Protein AF-A0A544YCX6-F1 (afdb_monomer)

Solvent-accessible surface area (backbone atoms only — not comparable to full-atom values): 5978 Å² total; per-residue (Å²): 107,77,51,74,42,77,54,68,38,64,63,39,68,61,77,48,66,49,76,77,42,81,38,79,70,28,65,44,77,49,80,47,77,52,74,41,37,65,41,78,39,33,32,39,32,40,30,34,13,72,80,77,76,61,76,41,49,48,36,29,40,34,69,88,70,51,77,40,83,33,80,72,89,56,100,75,63,62,77,35,34,24,36,32,46,32,38,80,42,77,40,58,57,62,78,35,25,32,31,28,30,42,40,36,25,43,71,133

Sequence (108 aa):
MTLVKTNWLNAATSLQVTEPEEVPGATKLGLQVSASGNPSSALVWLQGSIDGVNWHNLLGLDAAGSPKLGFVGTSTGVVVRYVRLELSALTGGTSPAVSASLVATEGV

pLDDT: mean 88.58, std 10.99, range [51.78, 98.06]

Foldseek 3Di:
DKDKFFQQPPFALDWDKGQKDFDAQFQDKDKDKAKPQPWPKKKKFKWFDQPSPDIWGAWMAMNVRDIDGTDDDDPPGDDGGIIMMTTPDTHDGGSMTMTMMMMTDHDD

Structure (mmCIF, N/CA/C/O backbone):
data_AF-A0A544YCX6-F1
#
_entry.id   AF-A0A544YCX6-F1
#
loop_
_atom_site.group_PDB
_atom_site.id
_atom_site.type_symbol
_atom_site.label_atom_id
_atom_site.label_alt_id
_atom_site.label_comp_id
_atom_site.label_asym_id
_atom_site.label_entity_id
_atom_site.label_seq_id
_atom_site.pdbx_PDB_ins_code
_atom_site.Cartn_x
_atom_site.Cartn_y
_atom_site.Cartn_z
_atom_site.occupancy
_atom_site.B_iso_or_equiv
_atom_site.auth_seq_id
_atom_site.auth_comp_id
_atom_site.auth_asym_id
_atom_site.auth_atom_id
_atom_site.pdbx_PDB_model_num
ATOM 1 N N . MET A 1 1 ? 3.984 10.190 -18.555 1.00 77.44 1 MET A N 1
ATOM 2 C CA . MET A 1 1 ? 2.754 9.427 -18.255 1.00 77.44 1 MET A CA 1
ATOM 3 C C . MET A 1 1 ? 2.392 9.589 -16.780 1.00 77.44 1 MET A C 1
ATOM 5 O O . MET A 1 1 ? 3.295 9.636 -15.948 1.00 77.44 1 MET A O 1
ATOM 9 N N . THR A 1 2 ? 1.095 9.672 -16.459 1.00 88.38 2 THR A N 1
ATOM 10 C CA . THR A 1 2 ? 0.577 9.716 -15.081 1.00 88.38 2 THR A CA 1
ATOM 11 C C . THR A 1 2 ? -0.521 8.672 -14.916 1.00 88.38 2 THR A C 1
ATOM 13 O O . THR A 1 2 ? -1.523 8.719 -15.624 1.00 88.38 2 THR A O 1
ATOM 16 N N . LEU A 1 3 ? -0.337 7.753 -13.972 1.00 90.94 3 LEU A N 1
ATOM 17 C CA . LEU A 1 3 ? -1.354 6.817 -13.509 1.00 90.94 3 LEU A CA 1
ATOM 18 C C . LEU A 1 3 ? -1.919 7.316 -12.176 1.00 90.94 3 LEU A C 1
ATOM 20 O O . LEU A 1 3 ? -1.161 7.671 -11.273 1.00 90.94 3 LEU A O 1
ATOM 24 N N . VAL A 1 4 ? -3.244 7.277 -12.029 1.00 94.12 4 VAL A N 1
ATOM 25 C CA . VAL A 1 4 ? -3.933 7.525 -10.758 1.00 94.12 4 VAL A CA 1
ATOM 26 C C . VAL A 1 4 ? -4.876 6.360 -10.470 1.00 94.12 4 VAL A C 1
ATOM 28 O O . VAL A 1 4 ? -5.738 6.043 -11.288 1.00 94.12 4 VAL A O 1
ATOM 31 N N . LYS A 1 5 ? -4.734 5.738 -9.296 1.00 95.44 5 LYS A N 1
ATOM 32 C CA . LYS A 1 5 ? -5.681 4.753 -8.756 1.00 95.44 5 LYS A CA 1
ATOM 33 C C . LYS A 1 5 ? -6.337 5.344 -7.517 1.00 95.44 5 LYS A C 1
ATOM 35 O O . LYS A 1 5 ? -5.726 5.405 -6.452 1.00 95.44 5 LYS A O 1
ATOM 40 N N . THR A 1 6 ? -7.575 5.799 -7.661 1.00 92.81 6 THR A N 1
ATOM 41 C CA . THR A 1 6 ? -8.371 6.322 -6.545 1.00 92.81 6 THR A CA 1
ATOM 42 C C . THR A 1 6 ? -9.124 5.184 -5.864 1.00 92.81 6 THR A C 1
ATOM 44 O O . THR A 1 6 ? -9.712 4.355 -6.552 1.00 92.81 6 THR A O 1
ATOM 47 N N . ASN A 1 7 ? -9.127 5.160 -4.527 1.00 92.75 7 ASN A N 1
ATOM 48 C CA . ASN A 1 7 ? -9.783 4.124 -3.714 1.00 92.75 7 ASN A CA 1
ATOM 49 C C . ASN A 1 7 ? -9.385 2.702 -4.132 1.00 92.75 7 ASN A C 1
ATOM 51 O O . ASN A 1 7 ? -10.232 1.824 -4.281 1.00 92.75 7 ASN A O 1
ATOM 55 N N . TRP A 1 8 ? -8.090 2.482 -4.358 1.00 95.50 8 TRP A N 1
ATOM 56 C CA . TRP A 1 8 ? -7.599 1.168 -4.755 1.00 95.50 8 TRP A CA 1
ATOM 57 C C . TRP A 1 8 ? -7.750 0.152 -3.622 1.00 95.50 8 TRP A C 1
ATOM 59 O O . TRP A 1 8 ? -8.223 -0.959 -3.842 1.00 95.50 8 TRP A O 1
ATOM 69 N N . LEU A 1 9 ? -7.442 0.587 -2.397 1.00 95.94 9 LEU A N 1
ATOM 70 C CA . LEU A 1 9 ? -8.091 0.046 -1.208 1.00 95.94 9 LEU A CA 1
ATOM 71 C C . LEU A 1 9 ? -9.347 0.884 -0.967 1.00 95.94 9 LEU A C 1
ATOM 73 O O . LEU A 1 9 ? -9.251 2.107 -0.832 1.00 95.94 9 LEU A O 1
ATOM 77 N N . ASN A 1 10 ? -10.510 0.238 -0.926 1.00 96.56 10 ASN A N 1
ATOM 78 C CA . ASN A 1 10 ? -11.799 0.902 -0.753 1.00 96.56 10 ASN A CA 1
ATOM 79 C C . ASN A 1 10 ? -12.494 0.379 0.503 1.00 96.56 10 ASN A C 1
ATOM 81 O O . ASN A 1 10 ? -13.077 -0.703 0.470 1.00 96.56 10 ASN A O 1
ATOM 85 N N . ALA A 1 11 ? -12.413 1.140 1.598 1.00 95.75 11 ALA A N 1
ATOM 86 C CA . ALA A 1 11 ? -12.978 0.764 2.894 1.00 95.75 11 ALA A CA 1
ATOM 87 C C . ALA A 1 11 ? -12.600 -0.673 3.314 1.00 95.75 11 ALA A C 1
ATOM 89 O O . ALA A 1 11 ? -13.430 -1.445 3.788 1.00 95.75 11 ALA A O 1
ATOM 90 N N . ALA A 1 12 ? -11.331 -1.034 3.126 1.00 96.81 12 ALA A N 1
ATOM 91 C CA . ALA A 1 12 ? -10.787 -2.337 3.467 1.00 96.81 12 ALA A CA 1
ATOM 92 C C . ALA A 1 12 ? -10.919 -2.605 4.973 1.00 96.81 12 ALA A C 1
ATOM 94 O O . ALA A 1 12 ? -10.342 -1.876 5.779 1.00 96.81 12 ALA A O 1
ATOM 95 N N . THR A 1 13 ? -11.644 -3.664 5.342 1.00 96.94 13 THR A N 1
ATOM 96 C CA . THR A 1 13 ? -11.884 -4.075 6.742 1.00 96.94 13 THR A CA 1
ATOM 97 C C . THR A 1 13 ? -11.033 -5.267 7.182 1.00 96.94 13 THR A C 1
ATOM 99 O O . THR A 1 13 ? -11.143 -5.733 8.314 1.00 96.94 13 THR A O 1
ATOM 102 N N . SER A 1 14 ? -10.200 -5.799 6.291 1.00 96.50 14 SER A N 1
ATOM 103 C CA . SER A 1 14 ? -9.308 -6.927 6.551 1.00 96.50 14 SER A CA 1
ATOM 104 C C . SER A 1 14 ? -8.016 -6.776 5.762 1.00 96.50 14 SER A C 1
ATOM 106 O O . SER A 1 14 ? -8.000 -6.121 4.714 1.00 96.50 14 SER A O 1
ATOM 108 N N . LEU A 1 15 ? -6.955 -7.421 6.256 1.00 97.94 15 LEU A N 1
ATOM 109 C CA . LEU A 1 15 ? -5.663 -7.480 5.576 1.00 97.94 15 LEU A CA 1
ATOM 110 C C . LEU A 1 15 ? -5.848 -7.995 4.151 1.00 97.94 15 LEU A C 1
ATOM 112 O O . LEU A 1 15 ? -6.562 -8.975 3.928 1.00 97.94 15 LEU A O 1
ATOM 116 N N . GLN A 1 16 ? -5.234 -7.308 3.198 1.00 97.62 16 GLN A N 1
ATOM 117 C CA . GLN A 1 16 ? -5.347 -7.641 1.786 1.00 97.62 16 GLN A CA 1
ATOM 118 C C . GLN A 1 16 ? -4.230 -6.990 0.985 1.00 97.62 16 GLN A C 1
ATOM 120 O O . GLN A 1 16 ? -3.614 -6.012 1.416 1.00 97.62 16 GLN A O 1
ATOM 125 N N . VAL A 1 17 ? -4.027 -7.522 -0.211 1.00 98.06 17 VAL A N 1
ATOM 126 C CA . VAL A 1 17 ? -3.119 -6.984 -1.214 1.00 98.06 17 VAL A CA 1
ATOM 127 C C . VAL A 1 17 ? -3.945 -6.713 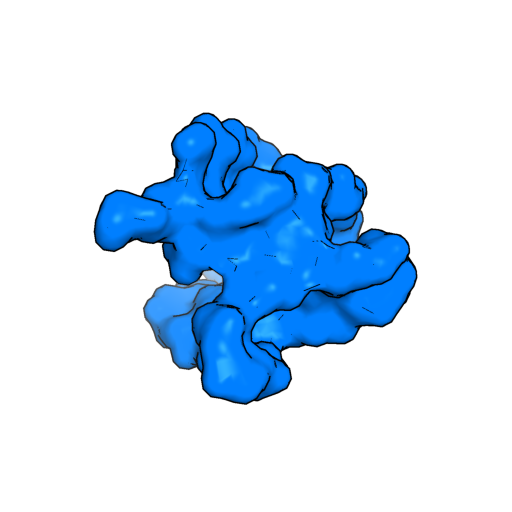-2.462 1.00 98.06 17 VAL A C 1
ATOM 129 O O . VAL A 1 17 ? -4.764 -7.547 -2.845 1.00 98.06 17 VAL A O 1
ATOM 132 N N . THR A 1 18 ? -3.773 -5.546 -3.073 1.00 97.88 18 THR A N 1
ATOM 133 C CA . THR A 1 18 ? -4.434 -5.237 -4.342 1.00 97.88 18 THR A CA 1
ATOM 134 C C . THR A 1 18 ? -3.791 -6.016 -5.484 1.00 97.88 18 THR A C 1
ATOM 136 O O . THR A 1 18 ? -2.613 -6.378 -5.417 1.00 97.88 18 THR A O 1
ATOM 139 N N . GLU A 1 19 ? -4.531 -6.201 -6.575 1.00 96.25 19 GLU A N 1
ATOM 140 C CA . GLU A 1 19 ? -3.934 -6.692 -7.819 1.00 96.25 19 GLU A CA 1
ATOM 141 C C . GLU A 1 19 ? -2.767 -5.788 -8.261 1.00 96.25 19 GLU A C 1
ATOM 143 O O . GLU A 1 19 ? -2.837 -4.575 -8.051 1.00 96.25 19 GLU A O 1
ATOM 148 N N . PRO A 1 20 ? -1.689 -6.344 -8.840 1.00 96.12 20 PRO A N 1
ATOM 149 C CA . PRO A 1 20 ? -0.602 -5.572 -9.435 1.00 96.12 20 PRO A CA 1
ATOM 150 C C . PRO A 1 20 ? -1.065 -4.623 -10.544 1.00 96.12 20 PRO A C 1
ATOM 152 O O . PRO A 1 20 ? -1.890 -4.988 -11.376 1.00 96.12 20 PRO A O 1
ATOM 155 N N . GLU A 1 21 ? -0.451 -3.444 -10.624 1.00 95.56 21 GLU A N 1
ATOM 156 C CA . GLU A 1 21 ? -0.608 -2.517 -11.747 1.00 95.56 21 GLU A CA 1
ATOM 157 C C . GLU A 1 21 ? 0.753 -2.208 -12.376 1.00 95.56 21 GLU A C 1
ATOM 159 O O . GLU A 1 21 ? 1.708 -1.883 -11.665 1.00 95.56 21 GLU A O 1
ATOM 164 N N . GLU A 1 22 ? 0.846 -2.282 -13.706 1.00 93.44 22 GLU A N 1
ATOM 165 C CA . GLU A 1 22 ? 2.050 -1.862 -14.428 1.00 93.44 22 GLU A CA 1
ATOM 166 C C . GLU A 1 22 ? 2.147 -0.327 -14.464 1.00 93.44 22 GLU A C 1
ATOM 168 O O . GLU A 1 22 ? 1.193 0.379 -14.783 1.00 93.44 22 GLU A O 1
ATOM 173 N N . VAL A 1 23 ? 3.327 0.198 -14.148 1.00 90.62 23 VAL A N 1
ATOM 174 C CA . VAL A 1 23 ? 3.654 1.630 -14.124 1.00 90.62 23 VAL A CA 1
ATOM 175 C C . VAL A 1 23 ? 4.951 1.891 -14.894 1.00 90.62 23 VAL A C 1
ATOM 177 O O . VAL A 1 23 ? 5.938 2.359 -14.320 1.00 90.62 23 VAL A O 1
ATOM 180 N N . PRO A 1 24 ? 5.002 1.566 -16.200 1.00 82.50 24 PRO A N 1
ATOM 181 C CA . PRO A 1 24 ? 6.233 1.678 -16.968 1.00 82.50 24 PRO A CA 1
ATOM 182 C C . PRO A 1 24 ? 6.731 3.129 -16.968 1.00 82.50 24 PRO A C 1
ATOM 184 O O . PRO A 1 24 ? 5.976 4.054 -17.249 1.00 82.50 24 PRO A O 1
ATOM 187 N N . GLY A 1 25 ? 8.004 3.328 -16.619 1.00 79.44 25 GLY A N 1
ATOM 188 C CA . GLY A 1 25 ? 8.639 4.650 -16.614 1.00 79.44 25 GLY A CA 1
ATOM 189 C C . GLY A 1 25 ? 8.334 5.528 -15.395 1.00 79.44 25 GLY A C 1
ATOM 190 O O . GLY A 1 25 ? 8.866 6.634 -15.307 1.00 79.44 25 GLY A O 1
ATOM 191 N N . ALA A 1 26 ? 7.530 5.075 -14.428 1.00 85.19 26 ALA A N 1
ATOM 192 C CA . ALA A 1 26 ? 7.276 5.865 -13.226 1.00 85.19 26 ALA A CA 1
ATOM 193 C C . ALA A 1 26 ? 8.559 6.047 -12.397 1.00 85.19 26 ALA A C 1
ATOM 195 O O . ALA A 1 26 ? 9.183 5.078 -11.971 1.00 85.19 26 ALA A O 1
ATOM 196 N N . THR A 1 27 ? 8.928 7.301 -12.124 1.00 83.00 27 THR A N 1
ATOM 197 C CA . THR A 1 27 ? 10.071 7.647 -11.255 1.00 83.00 27 THR A CA 1
ATOM 198 C C . THR A 1 27 ? 9.647 8.395 -9.994 1.00 83.00 27 THR A C 1
ATOM 200 O O . THR A 1 27 ? 10.459 8.617 -9.097 1.00 83.00 27 THR A O 1
ATOM 203 N N . LYS A 1 28 ? 8.365 8.765 -9.896 1.00 85.44 28 LYS A N 1
ATOM 204 C CA . LYS A 1 28 ? 7.751 9.365 -8.710 1.00 85.44 28 LYS A CA 1
ATOM 205 C C . LYS A 1 28 ? 6.485 8.599 -8.358 1.00 85.44 28 LYS A C 1
ATOM 207 O O . LYS A 1 28 ? 5.658 8.321 -9.226 1.00 85.44 28 LYS A O 1
ATOM 212 N N . LEU A 1 29 ? 6.332 8.293 -7.075 1.00 87.81 29 LEU A N 1
ATOM 213 C CA . LEU A 1 29 ? 5.175 7.598 -6.527 1.00 87.81 29 LEU A CA 1
ATOM 214 C C . LEU A 1 29 ? 4.625 8.399 -5.346 1.00 87.81 29 LEU A C 1
ATOM 216 O O . LEU A 1 29 ? 5.388 8.889 -4.515 1.00 87.81 29 LEU A O 1
ATOM 220 N N . GLY A 1 30 ? 3.305 8.525 -5.279 1.00 88.12 30 GLY A N 1
ATOM 221 C CA . GLY A 1 30 ? 2.585 9.141 -4.173 1.00 88.12 30 GLY A CA 1
ATOM 222 C C . GLY A 1 30 ? 1.538 8.184 -3.621 1.00 88.12 30 GLY A C 1
ATOM 223 O O . GLY A 1 30 ? 0.851 7.500 -4.381 1.00 88.12 30 GLY A O 1
ATOM 224 N N . LEU A 1 31 ? 1.417 8.154 -2.296 1.00 91.44 31 LEU A N 1
ATOM 225 C CA . LEU A 1 31 ? 0.453 7.345 -1.560 1.00 91.44 31 LEU A CA 1
ATOM 226 C C . LEU A 1 31 ? -0.353 8.262 -0.642 1.00 91.44 31 LEU A C 1
ATOM 228 O O . LEU A 1 31 ? 0.219 9.038 0.122 1.00 91.44 31 LEU A O 1
ATOM 232 N 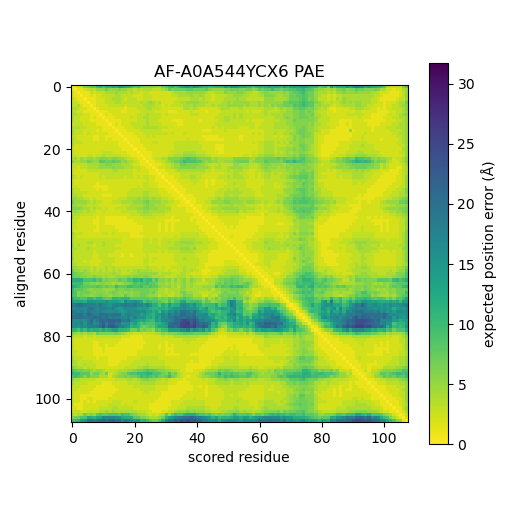N . GLN A 1 32 ? -1.674 8.137 -0.688 1.00 92.38 32 GLN A N 1
ATOM 233 C CA . GLN A 1 32 ? -2.580 8.758 0.270 1.00 92.38 32 GLN A CA 1
ATOM 234 C C . GLN A 1 32 ? -3.388 7.663 0.954 1.00 92.38 32 GLN A C 1
ATOM 236 O O . GLN A 1 32 ? -3.941 6.797 0.279 1.00 92.38 32 GLN A O 1
ATOM 241 N N . VAL A 1 33 ? -3.471 7.716 2.282 1.00 93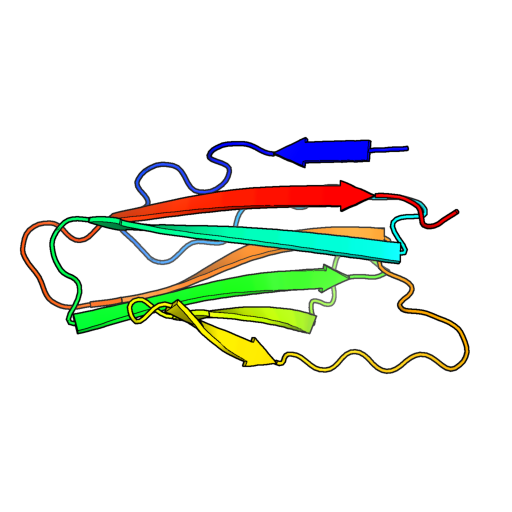.12 33 VAL A N 1
ATOM 242 C CA . VAL A 1 33 ? -4.212 6.743 3.091 1.00 93.12 33 VAL A CA 1
ATOM 243 C C . VAL A 1 33 ? -5.137 7.491 4.037 1.00 93.12 33 VAL A C 1
ATOM 245 O O . VAL A 1 33 ? -4.768 8.525 4.592 1.00 93.12 33 VAL A O 1
ATOM 248 N N . SER A 1 34 ? -6.337 6.962 4.224 1.00 92.31 34 SER A N 1
ATOM 249 C CA . SER A 1 34 ? -7.269 7.376 5.261 1.00 92.31 34 SER A CA 1
ATOM 250 C C . SER A 1 34 ? -7.767 6.155 6.025 1.00 92.31 34 SER A C 1
ATOM 252 O O . SER A 1 34 ? -7.907 5.065 5.470 1.00 92.31 34 SER A O 1
ATOM 254 N N . ALA A 1 35 ? -8.028 6.343 7.315 1.00 93.06 35 ALA A N 1
ATOM 255 C CA . ALA A 1 35 ? -8.594 5.322 8.181 1.00 93.06 35 ALA A CA 1
ATOM 256 C C . ALA A 1 35 ? -9.864 5.855 8.852 1.00 93.06 35 ALA A C 1
ATOM 258 O O . ALA A 1 35 ? -9.945 7.030 9.208 1.00 93.06 35 ALA A O 1
ATOM 259 N N . SER A 1 36 ? -10.849 4.983 9.039 1.00 94.12 36 SER A N 1
ATOM 260 C CA . SER A 1 36 ? -12.091 5.254 9.766 1.00 94.12 36 SER A CA 1
ATOM 261 C C . SER A 1 36 ? -12.339 4.180 10.820 1.00 94.12 36 SER A C 1
ATOM 263 O O . SER A 1 36 ? -11.727 3.116 10.782 1.00 94.12 36 SER A O 1
ATOM 265 N N . GLY A 1 37 ? -13.243 4.445 11.766 1.00 93.69 37 GLY A N 1
ATOM 266 C CA . GLY A 1 37 ? -13.527 3.514 12.865 1.00 93.69 37 GLY A CA 1
ATOM 267 C C . GLY A 1 37 ? -12.463 3.517 13.967 1.00 93.69 37 GLY A C 1
ATOM 268 O O . GLY A 1 37 ? -12.492 2.656 14.835 1.00 93.69 37 GLY A O 1
ATOM 269 N N . ASN A 1 38 ? -11.546 4.493 13.959 1.00 91.56 38 ASN A N 1
ATOM 270 C CA . ASN A 1 38 ? -10.495 4.695 14.965 1.00 91.56 38 ASN A CA 1
ATOM 271 C C . ASN A 1 38 ? -9.651 3.437 15.255 1.00 91.56 38 ASN A C 1
ATOM 273 O O . ASN A 1 38 ? -9.563 3.024 16.417 1.00 91.56 38 ASN A O 1
ATOM 277 N N . PRO A 1 39 ? -9.034 2.808 14.236 1.00 94.00 39 PRO A N 1
ATOM 278 C CA . PRO A 1 39 ? -8.121 1.702 14.482 1.00 94.00 39 PRO A CA 1
ATOM 279 C C . PRO A 1 39 ? -6.978 2.159 15.393 1.00 94.00 39 PRO A C 1
ATOM 281 O O . PRO A 1 39 ? -6.395 3.224 15.193 1.00 94.00 39 PRO A O 1
ATOM 284 N N . SER A 1 40 ? -6.622 1.329 16.371 1.00 91.81 40 SER A N 1
ATOM 285 C CA . SER A 1 40 ? -5.417 1.542 17.180 1.00 91.81 40 SER A CA 1
ATOM 286 C C . SER A 1 40 ? -4.140 1.280 16.380 1.00 91.81 40 SER A C 1
ATOM 288 O O . SER A 1 40 ? -3.074 1.769 16.739 1.00 91.81 40 SER A O 1
ATOM 290 N N . SER A 1 41 ? -4.238 0.489 15.308 1.00 92.44 41 SER A N 1
ATOM 291 C CA . SER A 1 41 ? -3.155 0.261 14.357 1.00 92.44 41 SER A CA 1
ATOM 292 C C . SER A 1 41 ? -3.727 0.063 12.960 1.00 92.44 41 SER A C 1
ATOM 294 O O . SER A 1 41 ? -4.639 -0.740 12.769 1.00 92.44 41 SER A O 1
ATOM 296 N N . ALA A 1 42 ? -3.172 0.772 11.983 1.00 95.12 42 ALA A N 1
ATOM 297 C CA . ALA A 1 42 ? -3.325 0.452 10.573 1.00 95.12 42 ALA A CA 1
ATOM 298 C C . ALA A 1 42 ? -2.001 0.727 9.864 1.00 95.12 42 ALA A C 1
ATOM 300 O O . ALA A 1 42 ? -1.307 1.669 10.244 1.00 95.12 42 ALA A O 1
ATOM 301 N N . LEU A 1 43 ? -1.646 -0.077 8.864 1.00 96.31 43 LEU A N 1
ATOM 302 C CA . LEU A 1 43 ? -0.442 0.131 8.062 1.00 96.31 43 LEU A CA 1
ATOM 303 C C . LEU A 1 43 ? -0.694 -0.286 6.620 1.00 96.31 43 LEU A C 1
ATOM 305 O O . LEU A 1 43 ? -1.005 -1.449 6.358 1.00 96.31 43 LEU A O 1
ATOM 309 N N . VAL A 1 44 ? -0.532 0.666 5.705 1.00 97.00 44 VAL A N 1
ATOM 310 C CA . VAL A 1 44 ? -0.578 0.419 4.263 1.00 97.00 44 VAL A CA 1
ATOM 311 C C . VAL A 1 44 ? 0.813 0.585 3.688 1.00 97.00 44 VAL A C 1
ATOM 313 O O . VAL A 1 44 ? 1.421 1.639 3.862 1.00 97.00 44 VAL A O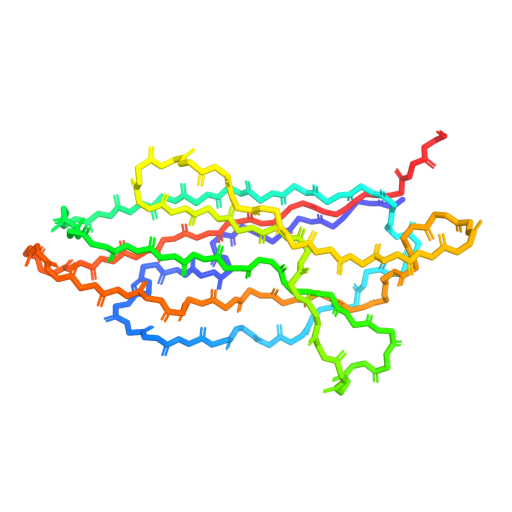 1
ATOM 316 N N . TRP A 1 45 ? 1.285 -0.427 2.970 1.00 95.94 45 TRP A N 1
ATOM 317 C CA . TRP A 1 45 ? 2.505 -0.384 2.179 1.00 95.94 45 TRP A CA 1
ATOM 318 C C . TRP A 1 45 ? 2.185 -0.176 0.706 1.00 95.94 45 TRP A C 1
ATOM 320 O O . TRP A 1 45 ? 1.373 -0.888 0.123 1.00 95.94 45 TRP A O 1
ATOM 330 N N . LEU A 1 46 ? 2.890 0.763 0.089 1.00 94.38 46 LEU A N 1
ATOM 331 C CA . LEU A 1 46 ? 3.144 0.771 -1.338 1.00 94.38 46 LEU A CA 1
ATOM 332 C C . LEU A 1 46 ? 4.317 -0.166 -1.622 1.00 94.38 46 LEU A C 1
ATOM 334 O O . LEU A 1 46 ? 5.442 0.076 -1.171 1.00 94.38 46 LEU A O 1
ATOM 338 N N . GLN A 1 47 ? 4.051 -1.215 -2.390 1.00 94.50 47 GLN A N 1
ATOM 339 C CA . GLN A 1 47 ? 5.054 -2.171 -2.834 1.00 94.50 47 GLN A CA 1
ATOM 340 C C . GLN A 1 47 ? 5.392 -1.977 -4.306 1.00 94.50 47 GLN A C 1
ATOM 342 O O . GLN A 1 47 ? 4.522 -1.653 -5.112 1.00 94.50 47 GLN A O 1
ATOM 347 N N . GLY A 1 48 ? 6.660 -2.203 -4.639 1.00 91.69 48 GLY A N 1
ATOM 348 C CA . GLY A 1 48 ? 7.192 -2.171 -5.993 1.00 91.69 48 GLY A CA 1
ATOM 349 C C . GLY A 1 48 ? 7.792 -3.507 -6.399 1.00 91.69 48 GLY A C 1
ATOM 350 O O . GLY A 1 48 ? 8.312 -4.246 -5.560 1.00 91.69 48 GLY A O 1
ATOM 351 N N . SER A 1 49 ? 7.745 -3.788 -7.696 1.00 91.38 49 SER A N 1
ATOM 352 C CA . SER A 1 49 ? 8.365 -4.953 -8.316 1.00 91.38 49 SER A CA 1
ATOM 353 C C . SER A 1 49 ? 8.893 -4.620 -9.714 1.00 91.38 49 SER A C 1
ATOM 355 O O . SER A 1 49 ? 8.373 -3.737 -10.400 1.00 91.38 49 SER A O 1
ATOM 357 N N . ILE A 1 50 ? 9.940 -5.330 -10.139 1.00 89.44 50 ILE A N 1
ATOM 358 C CA . ILE A 1 50 ? 10.491 -5.265 -11.503 1.00 89.44 50 ILE A CA 1
ATOM 359 C C . ILE A 1 50 ? 9.924 -6.395 -12.374 1.00 89.44 50 ILE A C 1
ATOM 361 O O . ILE A 1 50 ? 9.738 -6.210 -13.576 1.00 89.44 50 ILE A O 1
ATOM 365 N N . ASP A 1 51 ? 9.631 -7.548 -11.772 1.00 91.31 51 ASP A N 1
ATOM 366 C CA . ASP A 1 51 ? 9.236 -8.789 -12.448 1.00 91.31 51 ASP A CA 1
ATOM 367 C C . ASP A 1 51 ? 7.766 -9.182 -12.216 1.00 91.31 51 ASP A C 1
ATOM 369 O O . ASP A 1 51 ? 7.288 -10.143 -12.812 1.00 91.31 51 ASP A O 1
ATOM 373 N N . GLY A 1 52 ? 7.047 -8.451 -11.360 1.00 92.94 52 GLY A N 1
ATOM 374 C CA . GLY A 1 52 ? 5.662 -8.735 -10.978 1.00 92.94 52 GLY A CA 1
ATOM 375 C C . GLY A 1 52 ? 5.518 -9.888 -9.977 1.00 92.94 52 GLY A C 1
ATOM 376 O O . GLY A 1 52 ? 4.398 -10.239 -9.609 1.00 92.94 52 GLY A O 1
ATOM 377 N N . VAL A 1 53 ? 6.628 -10.469 -9.513 1.00 94.06 53 VAL A N 1
ATOM 378 C CA . VAL A 1 53 ? 6.658 -11.665 -8.656 1.00 94.06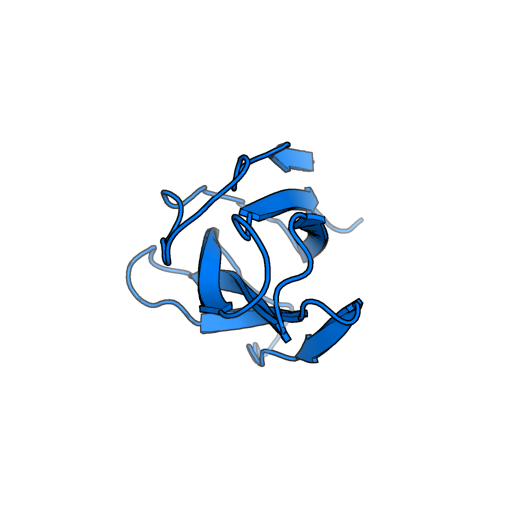 53 VAL A CA 1
ATOM 379 C C . VAL A 1 53 ? 7.334 -11.371 -7.320 1.00 94.06 53 VAL A C 1
ATOM 381 O O . VAL A 1 53 ? 6.807 -11.742 -6.272 1.00 94.06 53 VAL A O 1
ATOM 384 N N . ASN A 1 54 ? 8.472 -10.679 -7.339 1.00 92.38 54 ASN A N 1
ATOM 385 C CA . ASN A 1 54 ? 9.223 -10.283 -6.155 1.00 92.38 54 ASN A CA 1
ATOM 386 C C . ASN A 1 54 ? 8.859 -8.850 -5.762 1.00 92.38 54 ASN A C 1
ATOM 388 O O . ASN A 1 54 ? 9.002 -7.923 -6.561 1.00 92.38 54 ASN A O 1
ATOM 392 N N . TRP A 1 55 ? 8.381 -8.671 -4.531 1.00 93.00 55 TRP A N 1
ATOM 393 C CA . TRP A 1 55 ? 7.791 -7.420 -4.057 1.00 93.00 55 TRP A CA 1
ATOM 394 C C . TRP A 1 55 ? 8.585 -6.832 -2.898 1.00 93.00 55 TRP A C 1
ATOM 396 O O . TRP A 1 55 ? 8.919 -7.528 -1.940 1.00 93.00 55 TRP A O 1
ATOM 406 N N . HIS A 1 56 ? 8.845 -5.529 -2.971 1.00 91.31 56 HIS A N 1
ATOM 407 C CA . HIS A 1 56 ? 9.583 -4.788 -1.955 1.00 91.31 56 HIS A CA 1
ATOM 408 C C . HIS A 1 56 ? 8.783 -3.573 -1.497 1.00 91.31 56 HIS A C 1
ATOM 410 O O . HIS A 1 56 ? 8.172 -2.879 -2.310 1.00 91.31 56 HIS A O 1
ATOM 416 N N . ASN A 1 57 ? 8.813 -3.284 -0.197 1.00 92.06 57 ASN A N 1
ATOM 417 C CA . ASN A 1 57 ? 8.199 -2.076 0.343 1.00 92.06 57 ASN A CA 1
ATOM 418 C C . ASN A 1 57 ? 8.975 -0.846 -0.148 1.00 92.06 57 ASN A C 1
ATOM 420 O O . ASN A 1 57 ? 10.193 -0.779 0.015 1.00 92.06 57 ASN A O 1
ATOM 424 N N . LEU A 1 58 ? 8.262 0.130 -0.712 1.00 89.12 58 LEU A N 1
ATOM 425 C CA . LEU A 1 58 ? 8.809 1.422 -1.144 1.00 89.12 58 LEU A CA 1
ATOM 426 C C . LEU A 1 58 ? 8.497 2.519 -0.121 1.00 89.12 58 LEU A C 1
ATOM 428 O O . LEU A 1 58 ? 9.352 3.313 0.252 1.00 89.12 58 LEU A O 1
ATOM 432 N N . LEU A 1 59 ? 7.253 2.551 0.350 1.00 90.88 59 LEU A N 1
ATOM 433 C CA . LEU A 1 59 ? 6.731 3.536 1.293 1.00 90.88 59 LEU A CA 1
ATOM 434 C C . LEU A 1 59 ? 5.589 2.891 2.071 1.00 90.88 59 LEU A C 1
ATOM 436 O O . LEU A 1 59 ? 4.829 2.115 1.505 1.00 90.88 59 LEU A O 1
ATOM 440 N N . GLY A 1 60 ? 5.436 3.231 3.341 1.00 91.81 60 GLY A N 1
ATOM 441 C CA . GLY A 1 60 ? 4.265 2.893 4.133 1.00 91.81 60 GLY 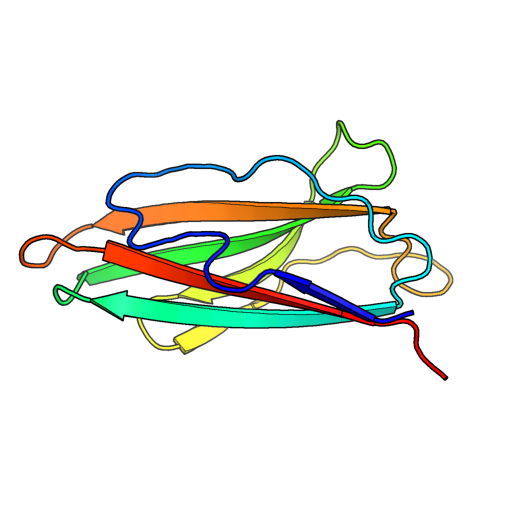A CA 1
ATOM 442 C C . GLY A 1 60 ? 3.698 4.111 4.845 1.00 91.81 60 GLY A C 1
ATOM 443 O O . GLY A 1 60 ? 4.419 5.076 5.100 1.00 91.81 60 GLY A O 1
ATOM 444 N N . LEU A 1 61 ? 2.415 4.062 5.183 1.00 91.88 61 LEU A N 1
ATOM 445 C CA . LEU A 1 61 ? 1.766 5.052 6.038 1.00 91.88 61 LEU A CA 1
ATOM 446 C C . LEU A 1 61 ? 0.966 4.328 7.116 1.00 91.88 61 LEU A C 1
ATOM 448 O O . LEU A 1 61 ? 0.172 3.436 6.803 1.00 91.88 61 LEU A O 1
ATOM 452 N N . ASP A 1 62 ? 1.201 4.690 8.377 1.00 89.44 62 ASP A N 1
ATOM 453 C CA . ASP A 1 62 ? 0.416 4.165 9.491 1.00 89.44 62 ASP A CA 1
ATOM 454 C C . ASP A 1 62 ? -0.827 5.020 9.795 1.00 89.44 62 ASP A C 1
ATOM 456 O O . ASP A 1 62 ? -0.998 6.120 9.266 1.00 89.44 62 ASP A O 1
ATOM 460 N N . ALA A 1 63 ? -1.714 4.510 10.655 1.00 78.12 63 ALA A N 1
ATOM 461 C CA . ALA A 1 63 ? -2.939 5.197 11.080 1.00 78.12 63 ALA A CA 1
ATOM 462 C C . ALA A 1 63 ? -2.697 6.579 11.715 1.00 78.12 63 ALA A C 1
ATOM 464 O O . ALA A 1 63 ? -3.601 7.411 11.715 1.00 78.12 63 ALA A O 1
ATOM 465 N N . ALA A 1 64 ? -1.497 6.834 12.249 1.00 81.06 64 ALA A N 1
ATOM 466 C CA . ALA A 1 64 ? -1.121 8.128 12.815 1.00 81.06 64 ALA A CA 1
ATOM 467 C C . ALA A 1 64 ? -0.592 9.106 11.748 1.00 81.06 64 ALA A C 1
ATOM 469 O O . ALA A 1 64 ? -0.178 10.215 12.082 1.00 81.06 64 ALA A O 1
ATOM 470 N N . GLY A 1 65 ? -0.573 8.702 10.472 1.00 79.00 65 GLY A N 1
ATOM 471 C CA . GLY A 1 65 ? -0.018 9.486 9.373 1.00 79.00 65 GLY A CA 1
ATOM 472 C C . GLY A 1 65 ? 1.509 9.535 9.376 1.00 79.00 65 GLY A C 1
ATOM 473 O O . GLY A 1 65 ? 2.089 10.372 8.686 1.00 79.00 65 GLY A O 1
ATOM 474 N N . SER A 1 66 ? 2.180 8.665 10.139 1.00 86.62 66 SER A N 1
ATOM 475 C CA . SER A 1 66 ? 3.640 8.633 10.179 1.00 86.62 66 SER A CA 1
ATOM 476 C C . SER A 1 66 ? 4.175 7.815 9.000 1.00 86.62 66 SER A C 1
ATOM 478 O O . SER A 1 66 ? 3.834 6.632 8.869 1.00 86.62 66 SER A O 1
ATOM 480 N N . PRO A 1 67 ? 5.031 8.396 8.137 1.00 86.00 67 PRO A N 1
ATOM 481 C CA . PRO A 1 67 ? 5.607 7.660 7.025 1.00 86.00 67 PRO A CA 1
ATOM 482 C C . PRO A 1 67 ? 6.567 6.579 7.532 1.00 86.00 67 PRO A C 1
ATOM 484 O O . PRO A 1 67 ? 7.368 6.798 8.444 1.00 86.00 67 PRO A O 1
ATOM 487 N N . LYS A 1 68 ? 6.510 5.406 6.907 1.00 86.00 68 LYS A N 1
ATOM 488 C CA . LYS A 1 68 ? 7.495 4.331 7.037 1.00 86.00 68 LYS A CA 1
ATOM 489 C C . LYS A 1 68 ? 8.264 4.242 5.729 1.00 86.00 68 LYS A C 1
ATOM 491 O O . LYS A 1 68 ? 7.664 4.120 4.666 1.00 86.00 68 LYS A O 1
ATOM 496 N N . LEU A 1 69 ? 9.587 4.311 5.783 1.00 79.38 69 LEU A N 1
ATOM 497 C CA . LEU A 1 69 ? 10.400 4.197 4.577 1.00 79.38 69 LEU A CA 1
ATOM 498 C C . LEU A 1 69 ? 10.643 2.722 4.270 1.00 79.38 69 LEU A C 1
ATOM 500 O O . LEU A 1 69 ? 11.181 1.989 5.099 1.00 79.38 69 LEU A O 1
ATOM 504 N N . GLY A 1 70 ? 10.227 2.299 3.081 1.00 71.19 70 GLY A N 1
ATOM 505 C CA . GLY A 1 70 ? 10.733 1.087 2.462 1.00 71.19 70 GLY A CA 1
ATOM 506 C C . GLY A 1 70 ? 11.982 1.431 1.652 1.00 71.19 70 GLY A C 1
ATOM 507 O O . GLY A 1 70 ? 12.118 2.555 1.169 1.00 71.19 70 GLY A O 1
ATOM 508 N N . PHE A 1 71 ? 12.937 0.510 1.546 1.00 65.31 71 PHE A N 1
ATOM 509 C CA . PHE A 1 71 ? 14.169 0.767 0.804 1.00 65.31 71 PHE A CA 1
ATOM 510 C C . PHE A 1 71 ? 14.241 -0.118 -0.435 1.00 65.31 71 PHE A C 1
ATOM 512 O O . PHE A 1 71 ? 14.310 -1.341 -0.328 1.00 65.31 71 PHE A O 1
ATOM 519 N N . VAL A 1 72 ? 14.290 0.520 -1.604 1.00 63.34 72 VAL A N 1
ATOM 520 C CA . VAL A 1 72 ? 14.703 -0.103 -2.864 1.00 63.34 72 VAL A CA 1
ATOM 521 C C . VAL A 1 72 ? 15.857 0.721 -3.413 1.00 63.34 72 VAL A C 1
ATOM 523 O O . VAL A 1 72 ? 15.682 1.864 -3.828 1.00 63.34 72 VAL A O 1
ATOM 526 N N . GLY A 1 73 ? 17.057 0.147 -3.347 1.00 55.62 73 GLY A N 1
ATOM 527 C CA . GLY A 1 73 ? 18.264 0.743 -3.899 1.00 55.62 73 GLY A CA 1
ATOM 528 C C . GLY A 1 73 ? 18.469 0.292 -5.339 1.00 55.62 73 GLY A C 1
ATOM 529 O O . GLY A 1 73 ? 18.454 -0.902 -5.628 1.00 55.62 73 GLY A O 1
ATOM 530 N N . THR A 1 74 ? 18.702 1.240 -6.234 1.00 53.25 74 THR A N 1
ATOM 531 C CA . THR A 1 74 ? 19.150 0.991 -7.607 1.00 53.25 74 THR A CA 1
ATOM 532 C C . THR A 1 74 ? 20.324 1.920 -7.911 1.00 53.25 74 THR A C 1
ATOM 534 O O . THR A 1 74 ? 20.445 3.000 -7.331 1.00 53.25 74 THR A O 1
ATOM 537 N N . SER A 1 75 ? 21.222 1.509 -8.808 1.00 51.78 75 SER A N 1
ATOM 538 C CA . SER A 1 75 ? 22.421 2.282 -9.166 1.00 51.78 75 SER A CA 1
ATOM 539 C C . SER A 1 75 ? 22.118 3.572 -9.945 1.00 51.78 75 SER A C 1
ATOM 541 O O . SER A 1 75 ? 22.950 4.475 -9.955 1.00 51.78 75 SER A O 1
ATOM 543 N N . THR A 1 76 ? 20.930 3.687 -10.551 1.00 55.31 76 THR A N 1
ATOM 544 C CA . THR A 1 76 ? 20.436 4.878 -11.265 1.00 55.31 76 THR A CA 1
ATOM 545 C C . THR A 1 76 ? 18.903 4.917 -11.250 1.00 55.31 76 THR A C 1
ATOM 547 O O . THR A 1 76 ? 18.272 4.377 -12.154 1.00 55.31 76 THR A O 1
ATOM 550 N N . GLY A 1 77 ? 18.303 5.554 -10.237 1.00 57.69 77 GLY A N 1
ATOM 551 C CA . GLY A 1 77 ? 16.850 5.785 -10.139 1.00 57.69 77 GLY A CA 1
ATOM 552 C C . GLY A 1 77 ? 16.019 4.519 -9.893 1.00 57.69 77 GLY A C 1
ATOM 553 O O . GLY A 1 77 ? 16.328 3.446 -10.404 1.00 57.69 77 GLY A O 1
ATOM 554 N N . VAL A 1 78 ? 14.977 4.604 -9.064 1.00 60.97 78 VAL A N 1
ATOM 555 C CA . VAL A 1 78 ? 14.140 3.443 -8.714 1.00 60.97 78 VAL A CA 1
ATOM 556 C C . VAL A 1 78 ? 13.497 2.879 -9.987 1.00 60.97 78 VAL A C 1
ATOM 558 O O . VAL A 1 78 ? 12.601 3.495 -10.555 1.00 60.97 78 VAL A O 1
ATOM 561 N N . VAL A 1 79 ? 13.965 1.715 -10.445 1.00 71.31 79 VAL A N 1
ATOM 562 C CA . VAL A 1 79 ? 13.322 0.972 -11.531 1.00 71.31 79 VAL A CA 1
ATOM 563 C C . VAL A 1 79 ? 12.209 0.157 -10.891 1.00 71.31 79 VAL A C 1
ATOM 565 O O . VAL A 1 79 ? 12.458 -0.888 -10.298 1.00 71.31 79 VAL A O 1
ATOM 568 N N . VAL A 1 80 ? 10.984 0.665 -10.964 1.00 83.75 80 VAL A N 1
ATOM 569 C CA . VAL A 1 80 ? 9.771 -0.061 -10.580 1.00 83.75 80 VAL A CA 1
ATOM 570 C C . VAL A 1 80 ? 8.918 -0.195 -11.826 1.00 83.75 80 VAL A C 1
ATOM 572 O O . VAL A 1 80 ? 8.659 0.787 -12.517 1.00 83.75 80 VAL A O 1
ATOM 575 N N . ARG A 1 81 ? 8.513 -1.428 -12.129 1.00 89.00 81 ARG A N 1
ATOM 576 C CA . ARG A 1 81 ? 7.656 -1.735 -13.274 1.00 89.00 81 ARG A CA 1
ATOM 577 C C . ARG A 1 81 ? 6.227 -2.019 -12.852 1.00 89.00 81 ARG A C 1
ATOM 579 O O . ARG A 1 81 ? 5.309 -1.669 -13.579 1.00 89.00 81 ARG A O 1
ATOM 586 N N . TYR A 1 82 ? 6.050 -2.603 -11.675 1.00 92.62 82 TYR A N 1
ATOM 587 C CA . TYR A 1 82 ? 4.751 -2.921 -11.109 1.00 92.62 82 TYR A CA 1
ATOM 588 C C . TYR A 1 82 ? 4.634 -2.347 -9.709 1.00 92.62 82 TYR A C 1
ATOM 590 O O . TYR A 1 82 ? 5.595 -2.370 -8.939 1.00 92.62 82 TYR A O 1
ATOM 598 N N . VAL A 1 83 ? 3.441 -1.887 -9.361 1.00 94.50 83 VAL A N 1
ATOM 599 C CA . VAL A 1 83 ? 3.088 -1.468 -8.005 1.00 94.50 83 VAL A CA 1
ATOM 600 C C . VAL A 1 83 ? 1.863 -2.217 -7.513 1.00 94.50 83 VAL A C 1
ATOM 602 O O . VAL A 1 83 ? 1.042 -2.673 -8.303 1.00 94.50 83 VAL A O 1
ATOM 605 N N . ARG A 1 84 ? 1.732 -2.319 -6.193 1.00 96.50 84 ARG A N 1
ATOM 606 C CA . ARG A 1 84 ? 0.506 -2.747 -5.512 1.00 96.50 84 ARG A CA 1
ATOM 607 C C . ARG A 1 84 ? 0.436 -2.118 -4.127 1.00 96.50 84 ARG A C 1
ATOM 609 O O . ARG A 1 84 ? 1.448 -1.623 -3.620 1.00 96.50 84 ARG A O 1
ATOM 616 N N . LEU A 1 85 ? -0.739 -2.154 -3.511 1.00 97.00 85 LEU A N 1
ATOM 617 C CA . LEU A 1 85 ? -0.919 -1.778 -2.113 1.00 97.00 85 LEU A CA 1
ATOM 618 C C . LEU A 1 85 ? -1.132 -3.022 -1.255 1.00 97.00 85 LEU A C 1
ATOM 620 O O .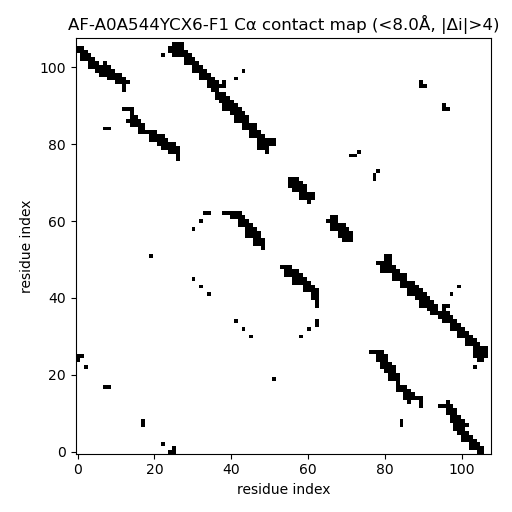 LEU A 1 85 ? -1.859 -3.932 -1.643 1.00 97.00 85 LEU A O 1
ATOM 624 N N . GLU A 1 86 ? -0.537 -3.031 -0.070 1.00 97.56 86 GLU A N 1
ATOM 625 C CA . GLU A 1 86 ? -0.772 -4.036 0.962 1.00 97.56 86 GLU A CA 1
ATOM 626 C C . GLU A 1 86 ? -1.275 -3.348 2.231 1.00 97.56 86 GLU A C 1
ATOM 628 O O . GLU A 1 86 ? -0.591 -2.494 2.789 1.00 97.56 86 GLU A O 1
ATOM 633 N N . LEU A 1 87 ? -2.447 -3.748 2.720 1.00 97.56 87 LEU A N 1
ATOM 634 C CA . LEU A 1 87 ? -2.878 -3.466 4.085 1.00 97.56 87 LEU A CA 1
ATOM 635 C C . LEU A 1 87 ? -2.341 -4.580 4.991 1.00 97.56 87 LEU A C 1
ATOM 637 O O . LEU A 1 87 ? -2.907 -5.672 5.021 1.00 97.56 87 LEU A O 1
ATOM 641 N N . SER A 1 88 ? -1.255 -4.306 5.717 1.00 96.94 88 SER A N 1
ATOM 642 C CA . SER A 1 88 ? -0.524 -5.314 6.504 1.00 96.94 88 SER A CA 1
ATOM 643 C C . SER A 1 88 ? -0.888 -5.315 7.990 1.00 96.94 88 SER A C 1
ATOM 645 O O . SER A 1 88 ? -0.581 -6.262 8.710 1.00 96.94 88 SER A O 1
ATOM 647 N N . ALA A 1 89 ? -1.525 -4.249 8.475 1.00 96.12 89 ALA A N 1
ATOM 648 C CA . ALA A 1 89 ? -2.064 -4.179 9.827 1.00 96.12 89 ALA A CA 1
ATOM 649 C C . ALA A 1 89 ? -3.400 -3.437 9.817 1.00 96.12 89 ALA A C 1
ATOM 651 O O . ALA A 1 89 ? -3.523 -2.406 9.157 1.00 96.12 89 ALA A O 1
ATOM 652 N N . LEU A 1 90 ? -4.372 -3.952 10.570 1.00 96.25 90 LEU A N 1
ATOM 653 C CA . LEU A 1 90 ? -5.625 -3.274 10.888 1.00 96.25 90 LEU A CA 1
ATOM 654 C C . LEU A 1 90 ? -6.196 -3.864 12.182 1.00 96.25 90 LEU A C 1
ATOM 656 O O . LEU A 1 90 ? -6.674 -4.996 12.184 1.00 96.25 90 LEU A O 1
ATOM 660 N N . THR A 1 91 ? -6.114 -3.133 13.292 1.00 95.44 91 THR A N 1
ATOM 661 C CA . THR A 1 91 ? -6.613 -3.596 14.595 1.00 95.44 91 THR A CA 1
ATOM 662 C C . THR A 1 91 ? -7.204 -2.466 15.432 1.00 95.44 91 THR A C 1
ATOM 664 O O . THR A 1 91 ? -6.863 -1.292 15.265 1.00 95.44 91 THR A O 1
ATOM 667 N N . GLY A 1 92 ? -8.067 -2.851 16.377 1.00 93.69 92 GLY A N 1
ATOM 668 C CA . GLY A 1 92 ? -8.747 -1.944 17.301 1.00 93.69 92 GLY A CA 1
ATOM 669 C C . GLY A 1 92 ? -9.838 -1.102 16.642 1.00 93.69 92 GLY A C 1
ATOM 670 O O . GLY A 1 92 ? -10.093 -1.211 15.446 1.00 93.69 92 GLY A O 1
ATOM 671 N N . GLY A 1 93 ? -10.478 -0.255 17.446 1.00 91.69 93 GLY A N 1
ATOM 672 C CA . GLY A 1 93 ? -11.549 0.621 16.979 1.00 91.69 93 GLY A CA 1
ATOM 673 C C . GLY A 1 93 ? -12.911 -0.063 16.822 1.00 91.69 93 GLY A C 1
ATOM 674 O O . GLY A 1 93 ? -13.088 -1.244 17.124 1.00 91.69 93 GLY A O 1
ATOM 675 N N . THR A 1 94 ? -13.895 0.705 16.359 1.00 93.12 94 THR A N 1
ATOM 676 C CA . THR A 1 94 ? -15.251 0.246 16.043 1.00 93.12 94 THR A CA 1
ATOM 677 C C . THR A 1 94 ? -15.419 0.179 14.531 1.00 93.12 94 THR A C 1
ATOM 679 O O . THR A 1 94 ? -15.531 1.204 13.865 1.00 93.12 94 THR A O 1
ATOM 682 N N . SER A 1 95 ? -15.461 -1.040 13.986 1.00 94.50 95 SER A N 1
ATOM 683 C CA . SER A 1 95 ? -15.513 -1.290 12.534 1.00 94.50 95 S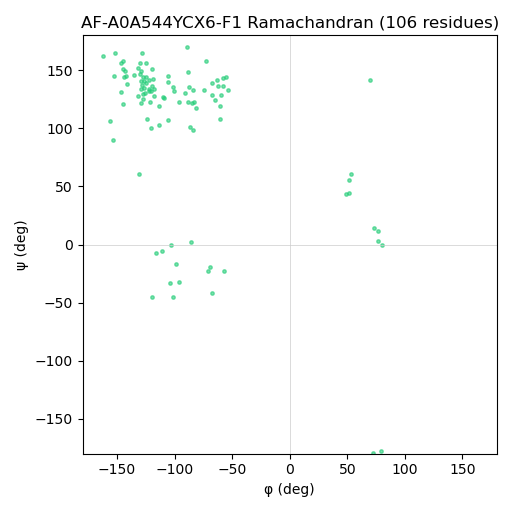ER A CA 1
ATOM 684 C C . SER A 1 95 ? -14.389 -0.565 11.773 1.00 94.50 95 SER A C 1
ATOM 686 O O . SER A 1 95 ? -14.669 0.312 10.950 1.00 94.50 95 SER A O 1
ATOM 688 N N . PRO A 1 96 ? -13.111 -0.871 12.075 1.00 95.94 96 PRO A N 1
ATOM 689 C CA . PRO A 1 96 ? -11.991 -0.196 11.440 1.00 95.94 96 PRO A CA 1
ATOM 690 C C . PRO A 1 96 ? -11.992 -0.456 9.929 1.00 95.94 96 PRO A C 1
ATOM 692 O O . PRO A 1 96 ? -12.199 -1.587 9.485 1.00 95.94 96 PRO A O 1
ATOM 695 N N . ALA A 1 97 ? -11.743 0.590 9.145 1.00 96.12 97 ALA A N 1
ATOM 696 C CA . ALA A 1 97 ? -11.622 0.485 7.696 1.00 96.12 97 ALA A CA 1
ATOM 697 C C . ALA A 1 97 ? -10.540 1.426 7.164 1.00 96.12 97 ALA A C 1
ATOM 699 O O . ALA A 1 97 ? -10.304 2.493 7.734 1.00 96.12 97 ALA A O 1
ATOM 700 N N . VAL A 1 98 ? -9.892 1.032 6.068 1.00 95.75 98 VAL A N 1
ATOM 701 C CA . 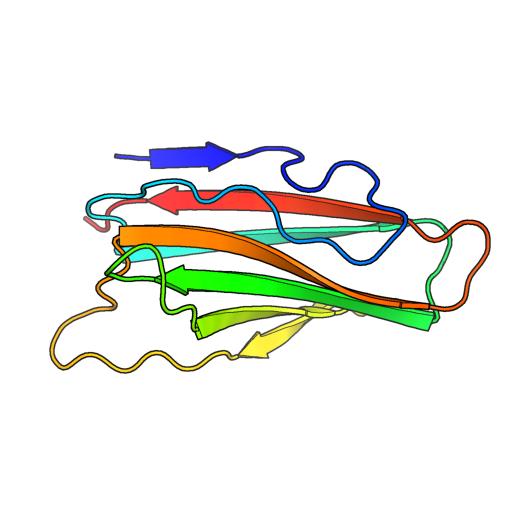VAL A 1 98 ? -8.825 1.804 5.423 1.00 95.75 98 VAL A CA 1
ATOM 702 C C . VAL A 1 98 ? -9.134 2.017 3.948 1.00 95.75 98 VAL A C 1
ATOM 704 O O . VAL A 1 98 ? -9.491 1.080 3.235 1.00 95.75 98 VAL A O 1
ATOM 707 N N . SER A 1 99 ? -8.937 3.243 3.478 1.00 95.25 99 SER A N 1
ATOM 708 C CA . SER A 1 99 ? -8.955 3.576 2.057 1.00 95.25 99 SER A CA 1
ATOM 709 C C . SER A 1 99 ? -7.601 4.130 1.644 1.00 95.25 99 SER A C 1
ATOM 711 O O . SER A 1 99 ? -6.961 4.861 2.400 1.00 95.25 99 SER A O 1
ATOM 713 N N . ALA A 1 100 ? -7.151 3.789 0.442 1.00 95.12 100 ALA A N 1
ATOM 714 C CA . ALA A 1 100 ? -5.875 4.265 -0.067 1.00 95.12 100 ALA A CA 1
ATOM 715 C C . ALA A 1 100 ? -5.925 4.537 -1.567 1.00 95.12 100 ALA A C 1
ATOM 717 O O . ALA A 1 100 ? -6.592 3.833 -2.327 1.00 95.12 100 ALA A O 1
ATOM 718 N N . SER A 1 101 ? -5.199 5.571 -1.981 1.00 94.31 101 SER A N 1
ATOM 719 C CA . SER A 1 101 ? -5.055 5.987 -3.372 1.00 94.31 101 SER A CA 1
ATOM 720 C C . SER A 1 101 ? -3.583 6.145 -3.734 1.00 94.31 101 SER A C 1
ATOM 722 O O . SER A 1 101 ? -2.761 6.515 -2.893 1.00 94.31 101 SER A O 1
ATOM 724 N N . LEU A 1 102 ? -3.267 5.885 -4.998 1.00 94.38 102 LEU A N 1
ATOM 725 C CA . LEU A 1 102 ? -1.924 5.962 -5.559 1.00 94.38 102 LEU A CA 1
ATOM 726 C C . LEU A 1 102 ? -1.893 6.951 -6.727 1.00 94.38 102 LEU A C 1
ATOM 728 O O . LEU A 1 102 ? -2.792 6.953 -7.570 1.00 94.38 102 LEU A O 1
ATOM 732 N N . VAL A 1 103 ? -0.807 7.714 -6.822 1.00 93.00 103 VAL A N 1
ATOM 733 C CA . VAL A 1 103 ? -0.365 8.346 -8.068 1.00 93.00 103 VAL A CA 1
ATOM 734 C C . VAL A 1 103 ? 1.029 7.843 -8.446 1.00 93.00 103 VAL A C 1
ATOM 736 O O . VAL A 1 103 ? 1.908 7.743 -7.594 1.00 93.00 103 VAL A O 1
ATOM 739 N N . ALA A 1 104 ? 1.241 7.537 -9.723 1.00 90.94 104 ALA A N 1
ATOM 740 C CA . ALA A 1 104 ? 2.548 7.215 -10.284 1.00 90.94 104 ALA A CA 1
ATOM 741 C C . ALA A 1 104 ? 2.810 8.104 -11.502 1.00 90.94 104 ALA A C 1
ATOM 743 O O . ALA A 1 104 ? 1.955 8.218 -12.381 1.00 90.94 104 ALA A O 1
ATOM 744 N N . THR A 1 105 ? 3.971 8.758 -11.557 1.00 89.12 105 THR A N 1
ATOM 745 C CA . THR A 1 105 ? 4.320 9.665 -12.659 1.00 89.12 105 THR A CA 1
ATOM 746 C C . THR A 1 105 ? 5.743 9.448 -13.145 1.00 89.12 105 THR A C 1
ATOM 748 O O . THR A 1 105 ? 6.660 9.201 -12.357 1.00 89.12 105 THR A O 1
ATOM 751 N N . GLU A 1 106 ? 5.948 9.632 -14.444 1.00 84.94 106 GLU A N 1
ATOM 752 C CA . GLU A 1 106 ? 7.278 9.889 -14.999 1.00 84.94 106 GLU A CA 1
ATOM 753 C C . GLU A 1 106 ? 7.829 11.215 -14.448 1.00 84.94 106 GLU A C 1
ATOM 755 O O . GLU A 1 106 ? 7.095 12.185 -14.236 1.00 84.94 106 GLU A O 1
ATOM 760 N N . GLY A 1 107 ? 9.127 11.246 -14.170 1.00 68.94 107 GLY A N 1
ATOM 761 C CA . GLY A 1 107 ? 9.857 12.464 -13.836 1.00 68.94 107 GLY A CA 1
ATOM 762 C C . GLY A 1 107 ? 10.284 13.166 -15.118 1.00 68.94 107 GLY A C 1
ATOM 763 O O . GLY A 1 107 ? 10.781 12.505 -16.025 1.00 68.94 107 GLY A O 1
ATOM 764 N N . VAL A 1 108 ? 10.059 14.479 -15.178 1.00 58.00 108 VAL A N 1
ATOM 765 C CA . VAL A 1 108 ? 10.637 15.369 -16.198 1.00 58.00 108 VAL A CA 1
ATOM 766 C C . VAL A 1 108 ? 12.123 15.550 -15.927 1.00 58.00 108 VAL A C 1
ATOM 768 O O . VAL A 1 108 ? 12.453 15.716 -14.726 1.00 58.00 108 VAL A O 1
#

Mean predicted aligned error: 4.58 Å

Nearest PDB structures (foldseek):
  6i56-assembly1_A  TM=6.203E-01  e=8.579E-03  Bacillus subtilis subsp. subtilis str. 168
  6xxp-assembly1_A  TM=4.158E-01  e=9.159E-03  Camelus dromedarius
  8hr2-assembly1_C  TM=3.303E-01  e=9.159E-03  Vicugna pacos
  7x08-assembly1_H  TM=4.194E-01  e=1.836E+00  Homo sapiens
  8atm-assembly1_B  TM=1.672E-01  e=9.049E-02  Homo sapiens

Radius of gyration: 13.75 Å; Cα contacts (8 Å, |Δi|>4): 283; chains: 1; bounding box: 38×27×36 Å

Secondary structure (DSSP, 8-state):
-EEEEEEEEEEE-S-EEPPPEE-TT--EEEEEEEEES--SEEEEEEEEESSSSS-EEEEEEETT--EEE-----SSS----EEEEEEEEEESSSS-EEEEEEEEE---